Protein AF-A0A3N9WBR0-F1 (afdb_monomer_lite)

InterPro domains:
  IPR023370 TrmO-like, N-terminal domain [PS51668] (12-92)
  IPR036413 YaeB-like superfamily [SSF118196] (9-81)
  IPR036414 YaeB, N-terminal domain superfamily [G3DSA:2.40.30.70] (2-87)

Organism: NCBI:txid2203716

pLDDT: mean 88.58, std 11.9, range [37.56, 97.12]

Secondary structure (DSSP, 8-state):
------PPP-----SEEEE-S---TTTS-SSTTTTPPP-EEEE-GGGGGGGTT--TT---------TT--SS--EE-GGG-TTSPPEE----

Structure (mmCIF, N/CA/C/O backbone):
data_AF-A0A3N9WBR0-F1
#
_entry.id   AF-A0A3N9WBR0-F1
#
loop_
_atom_site.group_PDB
_atom_site.id
_atom_site.type_symbol
_atom_site.label_atom_id
_atom_site.label_alt_id
_atom_site.label_comp_id
_atom_site.label_asym_id
_atom_site.label_entity_id
_atom_site.label_seq_id
_atom_site.pdbx_PDB_ins_code
_atom_site.Cartn_x
_atom_site.Cartn_y
_atom_site.Cartn_z
_atom_site.occupancy
_atom_site.B_iso_or_equiv
_atom_site.auth_seq_id
_atom_site.auth_comp_id
_atom_site.auth_asym_id
_atom_site.auth_atom_id
_atom_site.pdbx_PDB_model_num
ATOM 1 N N . MET A 1 1 ? 6.175 -28.774 -28.578 1.00 37.56 1 MET A N 1
ATOM 2 C CA . MET A 1 1 ? 4.796 -28.644 -28.073 1.00 37.56 1 MET A CA 1
ATOM 3 C C . MET A 1 1 ? 4.883 -28.906 -26.581 1.00 37.56 1 MET A C 1
ATOM 5 O O . MET A 1 1 ? 4.944 -30.056 -26.182 1.00 37.56 1 MET A O 1
ATOM 9 N N . VAL A 1 2 ? 5.120 -27.861 -25.789 1.00 48.62 2 VAL A N 1
ATOM 10 C CA . VAL A 1 2 ? 5.129 -27.967 -24.324 1.00 48.62 2 VAL A CA 1
ATOM 11 C C . VAL A 1 2 ? 3.705 -27.692 -23.872 1.00 48.62 2 VAL A C 1
ATOM 13 O O . VAL A 1 2 ? 3.166 -26.633 -24.187 1.00 48.62 2 VAL A O 1
ATOM 16 N N . GLU A 1 3 ? 3.074 -28.675 -23.234 1.00 47.69 3 GLU A N 1
ATOM 17 C CA . GLU A 1 3 ? 1.777 -28.475 -22.598 1.00 47.69 3 GLU A CA 1
ATOM 18 C C . GLU A 1 3 ? 1.939 -27.421 -21.505 1.00 47.69 3 GLU A C 1
ATOM 20 O O . GLU A 1 3 ? 2.775 -27.555 -20.609 1.00 47.69 3 GLU A O 1
ATOM 25 N N . ALA A 1 4 ? 1.174 -26.337 -21.616 1.00 56.28 4 ALA A N 1
ATOM 26 C CA . ALA A 1 4 ? 1.054 -25.370 -20.545 1.00 56.28 4 ALA A CA 1
ATOM 27 C C . ALA A 1 4 ? 0.370 -26.083 -19.376 1.00 56.28 4 ALA A C 1
ATOM 29 O O . ALA A 1 4 ? -0.817 -26.397 -19.450 1.00 56.28 4 ALA A O 1
ATOM 30 N N . GLY A 1 5 ? 1.130 -26.376 -18.318 1.00 56.47 5 GLY A N 1
ATOM 31 C CA . GLY A 1 5 ? 0.548 -26.798 -17.053 1.00 56.47 5 GLY A CA 1
ATOM 32 C C . GLY A 1 5 ? -0.509 -25.773 -16.654 1.00 56.47 5 GLY A C 1
ATOM 33 O O . GLY A 1 5 ? -0.226 -24.576 -16.613 1.00 56.47 5 GLY A O 1
ATOM 34 N N . SER A 1 6 ? -1.740 -26.231 -16.435 1.00 66.25 6 SER A N 1
ATOM 35 C CA . SER A 1 6 ? -2.809 -25.378 -15.929 1.00 66.25 6 SER A CA 1
ATOM 36 C C . SER A 1 6 ? -2.387 -24.890 -14.548 1.00 66.25 6 SER A C 1
ATOM 38 O O . SER A 1 6 ? -2.384 -25.662 -13.593 1.00 66.25 6 SER A O 1
ATOM 40 N N . TYR A 1 7 ? -1.970 -23.630 -14.448 1.00 75.19 7 TYR A N 1
ATOM 41 C CA . TYR A 1 7 ? -1.745 -22.995 -13.159 1.00 75.19 7 TYR A CA 1
ATOM 42 C C . TYR A 1 7 ? -3.102 -22.805 -12.487 1.00 75.19 7 TYR A C 1
ATOM 44 O O . TYR A 1 7 ? -3.990 -22.171 -13.060 1.00 75.19 7 TYR A O 1
ATOM 52 N N . ASP A 1 8 ? -3.262 -23.345 -11.280 1.00 83.00 8 ASP A N 1
ATOM 53 C CA . ASP A 1 8 ? -4.427 -23.036 -10.461 1.00 83.00 8 ASP A CA 1
ATOM 54 C C . ASP A 1 8 ? -4.460 -21.531 -10.181 1.00 83.00 8 ASP A C 1
ATOM 56 O O . ASP A 1 8 ? -3.470 -20.923 -9.760 1.00 83.00 8 ASP A O 1
ATOM 60 N N . ALA A 1 9 ? -5.610 -20.918 -10.448 1.00 82.88 9 ALA A N 1
ATOM 61 C CA . ALA A 1 9 ? -5.823 -19.514 -10.159 1.00 82.88 9 ALA A CA 1
ATOM 62 C C . ALA A 1 9 ? -6.035 -19.329 -8.651 1.00 82.88 9 ALA A C 1
ATOM 64 O O . ALA A 1 9 ? -6.929 -19.935 -8.061 1.00 82.88 9 ALA A O 1
ATOM 65 N N . TYR A 1 10 ? -5.255 -18.435 -8.046 1.00 88.19 10 TYR A N 1
ATOM 66 C CA . TYR A 1 10 ? -5.438 -18.000 -6.662 1.00 88.19 10 TYR A CA 1
ATOM 67 C C . TYR A 1 10 ? -6.077 -16.605 -6.656 1.00 88.19 10 TYR A C 1
ATOM 69 O O . TYR A 1 10 ? -5.365 -15.613 -6.836 1.00 88.19 10 TYR A O 1
ATOM 77 N N . PRO A 1 11 ? -7.409 -16.490 -6.501 1.00 90.56 11 PRO A N 1
ATOM 78 C CA . PRO A 1 11 ? -8.059 -15.189 -6.469 1.00 90.56 11 PRO A CA 1
ATOM 79 C C . PRO A 1 11 ? -7.649 -14.416 -5.211 1.00 90.56 11 PRO A C 1
ATOM 81 O O . PRO A 1 11 ? -7.679 -14.939 -4.097 1.00 90.56 11 PRO A O 1
ATOM 84 N N . LEU A 1 12 ? -7.289 -13.146 -5.392 1.00 91.75 12 LEU A N 1
ATOM 85 C CA . LEU A 1 12 ? -7.034 -12.225 -4.289 1.00 91.75 12 LEU A CA 1
ATOM 86 C C . LEU A 1 12 ? -8.312 -11.452 -3.968 1.00 91.75 12 LEU A C 1
ATOM 88 O O . LEU A 1 12 ? -8.876 -10.777 -4.829 1.00 91.75 12 LEU A O 1
ATOM 92 N N . HIS A 1 13 ? -8.739 -11.522 -2.710 1.00 93.75 13 HIS A N 1
ATOM 93 C CA . HIS A 1 13 ? -9.870 -10.760 -2.195 1.00 93.75 13 HIS A CA 1
ATOM 94 C C . HIS A 1 13 ? -9.339 -9.592 -1.354 1.00 93.75 13 HIS A C 1
ATOM 96 O O . HIS A 1 13 ? -8.768 -9.830 -0.286 1.00 93.75 13 HIS A O 1
ATOM 102 N N . PRO A 1 14 ? -9.458 -8.336 -1.820 1.00 94.75 14 PRO A N 1
ATOM 103 C CA . PRO A 1 14 ? -8.957 -7.193 -1.070 1.00 94.75 14 PRO A CA 1
ATOM 104 C C . PRO A 1 14 ? -9.748 -7.017 0.230 1.00 94.75 14 PRO A C 1
ATOM 106 O O . PRO A 1 14 ? -10.973 -6.990 0.220 1.00 94.75 14 PRO A O 1
ATOM 109 N N . VAL A 1 15 ? -9.033 -6.850 1.343 1.00 96.38 15 VAL A N 1
ATOM 110 C CA . VAL A 1 15 ? -9.619 -6.603 2.678 1.00 96.38 15 VAL A CA 1
ATOM 111 C C . VAL A 1 15 ? -9.712 -5.113 3.025 1.00 96.38 15 VAL A C 1
ATOM 113 O O . VAL A 1 15 ? -10.320 -4.728 4.022 1.00 96.38 15 VAL A O 1
ATOM 116 N N . SER A 1 16 ? -9.059 -4.268 2.227 1.00 96.69 16 SER A N 1
ATOM 117 C CA . SER A 1 16 ? -8.926 -2.832 2.447 1.00 96.69 16 SER A CA 1
ATOM 118 C C . SER A 1 16 ? -8.684 -2.098 1.132 1.00 96.69 16 SER A C 1
ATOM 120 O O . SER A 1 16 ? -8.131 -2.664 0.184 1.00 96.69 16 SER A O 1
ATOM 122 N N . ARG A 1 17 ? -9.049 -0.815 1.097 1.00 96.69 17 ARG A N 1
ATOM 123 C CA . ARG A 1 17 ? -8.644 0.137 0.062 1.00 96.69 17 ARG A CA 1
ATOM 124 C C . ARG A 1 17 ? -7.776 1.236 0.668 1.00 96.69 17 ARG A C 1
ATOM 126 O O . ARG A 1 17 ? -8.147 1.855 1.663 1.00 96.69 17 ARG A O 1
ATOM 133 N N . VAL A 1 18 ? -6.655 1.523 0.010 1.00 96.06 18 VAL A N 1
ATOM 134 C CA . VAL A 1 18 ? -5.815 2.682 0.330 1.00 96.06 18 VAL A CA 1
ATOM 135 C C . VAL A 1 18 ? -6.504 3.959 -0.160 1.00 96.06 18 VAL A C 1
ATOM 137 O O . VAL A 1 18 ? -6.894 4.043 -1.326 1.00 96.06 18 VAL A O 1
ATOM 140 N N . ALA A 1 19 ? -6.627 4.956 0.713 1.00 96.62 19 ALA A N 1
ATOM 141 C CA . ALA A 1 19 ? -7.057 6.309 0.376 1.00 96.62 19 ALA A CA 1
ATOM 142 C C . ALA A 1 19 ? -5.949 7.306 0.741 1.00 96.62 19 ALA A C 1
ATOM 144 O O . ALA A 1 19 ? -5.543 7.402 1.899 1.00 96.62 19 ALA A O 1
ATOM 145 N N . SER A 1 20 ? -5.446 8.044 -0.246 1.00 94.88 20 SER A N 1
ATOM 146 C CA . SER A 1 20 ? -4.387 9.042 -0.071 1.00 94.88 20 SER A CA 1
ATOM 147 C C . SER A 1 20 ? -4.588 10.216 -1.029 1.00 94.88 20 SER A C 1
ATOM 149 O O . SER A 1 20 ? -5.456 10.183 -1.903 1.00 94.88 20 SER A O 1
ATOM 151 N N . SER A 1 21 ? -3.770 11.257 -0.876 1.00 95.50 21 SER A N 1
ATOM 152 C CA . SER A 1 21 ? -3.707 12.371 -1.826 1.00 95.50 21 SER A CA 1
ATOM 153 C C . SER A 1 21 ? -2.986 12.025 -3.138 1.00 95.50 21 SER A C 1
ATOM 155 O O . SER A 1 21 ? -3.025 12.823 -4.071 1.00 95.50 21 SER A O 1
ATOM 157 N N . LEU A 1 22 ? -2.337 10.857 -3.239 1.00 93.56 22 LEU A N 1
ATOM 158 C CA . LEU A 1 22 ? -1.635 10.421 -4.448 1.00 93.56 22 LEU A CA 1
ATOM 159 C C . LEU A 1 22 ? -2.637 9.853 -5.458 1.00 93.56 22 LEU A C 1
ATOM 161 O O . LEU A 1 22 ? -3.008 8.682 -5.401 1.00 93.56 22 LEU A O 1
ATOM 165 N N . THR A 1 23 ? -3.082 10.685 -6.396 1.00 91.56 23 THR A N 1
ATOM 166 C CA . THR A 1 23 ? -4.040 10.276 -7.437 1.00 91.56 23 THR A CA 1
ATOM 167 C C . THR A 1 23 ? -3.365 9.809 -8.726 1.00 91.56 23 THR A C 1
ATOM 169 O O . THR A 1 23 ? -3.939 9.001 -9.463 1.00 91.56 23 THR A O 1
ATOM 172 N N . ASP A 1 24 ? -2.142 10.276 -8.978 1.00 90.06 24 ASP A N 1
ATOM 173 C CA . ASP A 1 24 ? -1.338 9.949 -10.153 1.00 90.06 24 ASP A CA 1
ATOM 174 C C . ASP A 1 24 ? -0.082 9.150 -9.771 1.00 90.06 24 ASP A C 1
ATOM 176 O O . ASP A 1 24 ? 0.660 9.524 -8.861 1.00 90.06 24 ASP A O 1
ATOM 180 N N . ALA A 1 25 ? 0.164 8.057 -10.495 1.00 88.88 25 ALA A N 1
ATOM 181 C CA . ALA A 1 25 ? 1.282 7.157 -10.235 1.00 88.88 25 ALA A CA 1
ATOM 182 C C . ALA A 1 25 ? 2.640 7.808 -10.532 1.00 88.88 25 ALA A C 1
ATOM 184 O O . ALA A 1 25 ? 3.609 7.494 -9.848 1.00 88.88 25 ALA A O 1
ATOM 185 N N . ALA A 1 26 ? 2.722 8.723 -11.506 1.00 89.38 26 ALA A N 1
ATOM 186 C CA . ALA A 1 26 ? 3.978 9.408 -11.818 1.00 89.38 26 ALA A CA 1
ATOM 187 C C . ALA A 1 26 ? 4.385 10.414 -10.724 1.00 89.38 26 ALA A C 1
ATOM 189 O O . ALA A 1 26 ? 5.573 10.664 -10.531 1.00 89.38 26 ALA A O 1
ATOM 190 N N . SER A 1 27 ? 3.406 10.953 -9.988 1.00 88.62 27 SER A N 1
ATOM 191 C CA . SER A 1 27 ? 3.625 11.832 -8.829 1.00 88.62 27 SER A CA 1
ATOM 192 C C . SER A 1 27 ? 3.923 11.102 -7.514 1.00 88.62 27 SER A C 1
ATOM 194 O O . SER A 1 27 ? 4.346 11.733 -6.545 1.00 88.62 27 SER A O 1
ATOM 196 N N . ALA A 1 28 ? 3.685 9.789 -7.452 1.00 91.81 28 ALA A N 1
ATOM 197 C CA . ALA A 1 28 ? 3.938 9.006 -6.251 1.00 91.81 28 ALA A CA 1
ATOM 198 C C . ALA A 1 28 ? 5.452 8.865 -5.998 1.00 91.81 28 ALA A C 1
ATOM 200 O O . ALA A 1 28 ? 6.224 8.701 -6.950 1.00 91.81 28 ALA A O 1
ATOM 201 N N . PRO A 1 29 ? 5.903 8.894 -4.730 1.00 92.25 29 PRO A N 1
ATOM 202 C CA . PRO A 1 29 ? 7.301 8.639 -4.418 1.00 92.25 29 PRO A CA 1
ATOM 203 C C . PRO A 1 29 ? 7.676 7.215 -4.828 1.00 92.25 29 PRO A C 1
ATOM 205 O O . PRO A 1 29 ? 6.854 6.296 -4.815 1.00 92.25 29 PRO A O 1
ATOM 208 N N . ARG A 1 30 ? 8.949 7.021 -5.181 1.00 89.12 30 ARG A N 1
ATOM 209 C CA . ARG A 1 30 ? 9.429 5.718 -5.653 1.00 89.12 30 ARG A CA 1
ATOM 210 C C . ARG A 1 30 ? 9.452 4.677 -4.538 1.00 89.12 30 ARG A C 1
ATOM 212 O O . ARG A 1 30 ? 9.403 3.494 -4.862 1.00 89.12 30 ARG A O 1
ATOM 219 N N . GLN A 1 31 ? 9.546 5.096 -3.275 1.00 89.06 31 GLN A N 1
ATOM 220 C CA . GLN A 1 31 ? 9.466 4.254 -2.077 1.00 89.06 31 GLN A CA 1
ATOM 221 C C . GLN A 1 31 ? 8.667 4.955 -0.968 1.00 89.06 31 GLN A C 1
ATOM 223 O O . GLN A 1 31 ? 8.542 6.179 -0.958 1.00 89.06 31 GLN A O 1
ATOM 228 N N . GLY A 1 32 ? 8.113 4.179 -0.033 1.00 85.31 32 GLY A N 1
ATOM 229 C CA . GLY A 1 32 ? 7.251 4.704 1.035 1.00 85.31 32 GLY A CA 1
ATOM 230 C C . GLY A 1 32 ? 7.981 5.572 2.065 1.00 85.31 32 GLY A C 1
ATOM 231 O O . GLY A 1 32 ? 7.384 6.479 2.637 1.00 85.31 32 GLY A O 1
ATOM 232 N N . ASP A 1 33 ? 9.274 5.336 2.269 1.00 87.94 33 ASP A N 1
ATOM 233 C CA . ASP A 1 33 ? 10.148 6.120 3.147 1.00 87.94 33 ASP A CA 1
ATOM 234 C C . ASP A 1 33 ? 10.704 7.390 2.475 1.00 87.94 33 ASP A C 1
ATOM 236 O O . ASP A 1 33 ? 11.312 8.232 3.134 1.00 87.94 33 ASP A O 1
ATOM 240 N N . GLU A 1 34 ? 10.424 7.597 1.186 1.00 91.12 34 GLU A N 1
ATOM 241 C CA . GLU A 1 34 ? 10.852 8.764 0.407 1.00 91.12 34 GLU A CA 1
ATOM 242 C C . GLU A 1 34 ? 9.795 9.880 0.410 1.00 91.12 34 GLU A C 1
ATOM 244 O O . GLU A 1 34 ? 9.455 10.450 -0.627 1.00 91.12 34 GLU A O 1
ATOM 249 N N . GLY A 1 35 ? 9.258 10.199 1.591 1.00 89.31 35 GLY A N 1
ATOM 250 C CA . GLY A 1 35 ? 8.329 11.320 1.775 1.00 89.31 35 GLY A CA 1
ATOM 251 C C . GLY A 1 35 ? 6.892 11.038 1.332 1.00 89.31 35 GLY A C 1
ATOM 252 O O . GLY A 1 35 ? 6.195 11.955 0.891 1.00 89.31 35 GLY A O 1
ATOM 253 N N . ALA A 1 36 ? 6.431 9.788 1.439 1.00 90.44 36 ALA A N 1
ATOM 254 C CA . ALA A 1 36 ? 5.035 9.465 1.170 1.00 90.44 36 ALA A CA 1
ATOM 255 C C . ALA A 1 36 ? 4.085 10.224 2.119 1.00 90.44 36 ALA A C 1
ATOM 257 O O . ALA A 1 36 ? 4.360 10.333 3.317 1.00 90.44 36 ALA A O 1
ATOM 258 N N . PRO A 1 37 ? 2.956 10.752 1.608 1.00 93.25 37 PRO A N 1
ATOM 259 C CA . PRO A 1 37 ? 1.973 11.417 2.446 1.00 93.25 37 PRO A CA 1
ATOM 260 C C . PRO A 1 37 ? 1.251 10.406 3.339 1.00 93.25 37 PRO A C 1
ATOM 262 O O . PRO A 1 37 ? 1.163 9.216 3.027 1.00 93.25 37 PRO A O 1
ATOM 265 N N . THR A 1 38 ? 0.648 10.905 4.416 1.00 94.50 38 THR A N 1
ATOM 266 C CA . THR A 1 38 ? -0.277 10.113 5.228 1.00 94.50 38 THR A CA 1
ATOM 267 C C . THR A 1 38 ? -1.401 9.545 4.360 1.00 94.50 38 THR A C 1
ATOM 269 O O . THR A 1 38 ? -1.986 10.245 3.528 1.00 94.50 38 THR A O 1
ATOM 272 N N . ALA A 1 39 ? -1.727 8.277 4.589 1.00 95.19 39 ALA A N 1
ATOM 273 C CA . ALA A 1 39 ? -2.792 7.563 3.905 1.00 95.19 39 ALA A CA 1
ATOM 274 C C . ALA A 1 39 ? -3.662 6.799 4.909 1.00 95.19 39 ALA A C 1
ATOM 276 O O . ALA A 1 39 ? -3.245 6.515 6.032 1.00 95.19 39 ALA A O 1
ATOM 277 N N . TRP A 1 40 ? -4.865 6.443 4.473 1.00 96.75 40 TRP A N 1
ATOM 278 C CA . TRP A 1 40 ? -5.815 5.637 5.227 1.00 96.75 40 TRP A CA 1
ATOM 279 C C . TRP A 1 40 ? -5.963 4.255 4.599 1.00 96.75 40 TRP A C 1
ATOM 281 O O . TRP A 1 40 ? -6.080 4.132 3.380 1.00 96.75 40 TRP A O 1
ATOM 291 N N . LEU A 1 41 ? -6.022 3.223 5.440 1.00 96.31 41 LEU A N 1
ATOM 292 C CA . LEU A 1 41 ? -6.522 1.903 5.066 1.00 96.31 41 LEU A CA 1
ATOM 293 C C . LEU A 1 41 ? -8.004 1.835 5.433 1.00 96.31 41 LEU A C 1
ATOM 295 O O . LEU A 1 41 ? -8.359 1.738 6.606 1.00 96.31 41 LEU A O 1
ATOM 299 N N . VAL A 1 42 ? -8.876 1.907 4.430 1.00 97.12 42 VAL A N 1
ATOM 300 C CA . VAL A 1 42 ? -10.327 1.792 4.607 1.00 97.12 42 VAL A CA 1
ATOM 301 C C . VAL A 1 42 ? -10.691 0.318 4.501 1.00 97.12 42 VAL A C 1
ATOM 303 O O . VAL A 1 42 ? -10.692 -0.245 3.408 1.00 97.12 42 VAL A O 1
ATOM 306 N N . PHE A 1 43 ? -10.908 -0.327 5.645 1.00 96.06 43 PHE A N 1
ATOM 307 C CA . PHE A 1 43 ? -11.188 -1.761 5.724 1.00 96.06 43 PHE A CA 1
ATOM 308 C C . PHE A 1 43 ? -12.647 -2.097 5.420 1.00 96.06 43 PHE A C 1
ATOM 310 O O . PHE A 1 43 ? -13.553 -1.322 5.729 1.00 96.06 43 PHE A O 1
ATOM 317 N N . ASP A 1 44 ? -12.862 -3.282 4.852 1.00 94.94 44 ASP A N 1
ATOM 318 C CA . ASP A 1 44 ? -14.197 -3.857 4.720 1.00 94.94 44 ASP A CA 1
ATOM 319 C C . ASP A 1 44 ? -14.759 -4.224 6.114 1.00 94.94 44 ASP A C 1
ATOM 321 O O . ASP A 1 44 ? -14.034 -4.816 6.923 1.00 94.94 44 ASP A O 1
ATOM 325 N N . PRO A 1 45 ? -16.035 -3.924 6.424 1.00 94.00 45 PRO A N 1
ATOM 326 C CA . PRO A 1 45 ? -16.657 -4.337 7.684 1.00 94.00 45 PRO A CA 1
ATOM 327 C C . PRO A 1 45 ? -16.528 -5.838 7.993 1.00 94.00 45 PRO A C 1
ATOM 329 O O . PRO A 1 45 ? -16.453 -6.229 9.157 1.00 94.00 45 PRO A O 1
ATOM 332 N N . GLN A 1 46 ? -16.447 -6.696 6.973 1.00 95.56 46 GLN A N 1
ATOM 333 C CA . GLN A 1 46 ? -16.299 -8.145 7.131 1.00 95.56 46 GLN A CA 1
ATOM 334 C C . GLN A 1 46 ? -15.021 -8.549 7.880 1.00 95.56 46 GLN A C 1
ATOM 336 O O . GLN A 1 46 ? -14.993 -9.612 8.504 1.00 95.56 46 GLN A O 1
ATOM 341 N N . VAL A 1 47 ? -13.976 -7.714 7.855 1.00 95.06 47 VAL A N 1
ATOM 342 C CA . VAL A 1 47 ? -12.701 -7.999 8.530 1.00 95.06 47 VAL A CA 1
ATOM 343 C C . VAL A 1 47 ? -12.548 -7.301 9.881 1.00 95.06 47 VAL A C 1
ATOM 345 O O . VAL A 1 47 ? -11.517 -7.471 10.526 1.00 95.06 47 VAL A O 1
ATOM 348 N N . GLU A 1 48 ? -13.567 -6.590 10.375 1.00 93.94 48 GLU A N 1
ATOM 349 C CA . GLU A 1 48 ? -13.513 -5.835 11.640 1.00 93.94 48 GLU A CA 1
ATOM 350 C C . GLU A 1 48 ? -12.985 -6.678 12.812 1.00 93.94 48 GLU A C 1
ATOM 352 O O . GLU A 1 48 ? -12.131 -6.240 13.584 1.00 93.94 48 GLU A O 1
ATOM 357 N N . ARG A 1 49 ? -13.436 -7.935 12.923 1.00 96.19 49 ARG A N 1
ATOM 358 C CA . ARG A 1 49 ? -12.987 -8.845 13.985 1.00 96.19 49 ARG A CA 1
ATOM 359 C C . ARG A 1 49 ? -11.480 -9.112 13.941 1.00 96.19 49 ARG A C 1
ATOM 361 O O . ARG A 1 49 ? -10.886 -9.266 15.003 1.00 96.19 49 ARG A O 1
ATOM 368 N N . ALA A 1 50 ? -10.884 -9.174 12.752 1.00 93.56 50 ALA A N 1
ATOM 369 C CA . ALA A 1 50 ? -9.452 -9.413 12.579 1.00 93.56 50 ALA A CA 1
ATOM 370 C C . ALA A 1 50 ? -8.600 -8.192 12.968 1.00 93.56 50 ALA A C 1
ATOM 372 O O . ALA A 1 50 ? -7.417 -8.339 13.251 1.00 93.56 50 ALA A O 1
ATOM 373 N N . LEU A 1 51 ? -9.199 -6.998 13.016 1.00 94.06 51 LEU A N 1
ATOM 374 C CA . LEU A 1 51 ? -8.508 -5.742 13.320 1.00 94.06 51 LEU A CA 1
ATOM 375 C C . LEU A 1 51 ? -8.495 -5.399 14.816 1.00 94.06 51 LEU A C 1
ATOM 377 O O . LEU A 1 51 ? -7.860 -4.423 15.202 1.00 94.06 51 LEU A O 1
ATOM 381 N N . ARG A 1 52 ? -9.188 -6.169 15.667 1.00 94.56 52 ARG A N 1
ATOM 382 C CA . ARG A 1 52 ? -9.426 -5.825 17.085 1.00 94.56 52 ARG A CA 1
ATOM 383 C C . ARG A 1 52 ? -8.163 -5.628 17.920 1.00 94.56 52 ARG A C 1
ATOM 385 O O . ARG A 1 52 ? -8.197 -4.849 18.866 1.00 94.56 52 ARG A O 1
ATOM 392 N N . ASP A 1 53 ? -7.079 -6.307 17.563 1.00 93.00 53 ASP A N 1
ATOM 393 C CA . ASP A 1 53 ? -5.813 -6.236 18.297 1.00 93.00 53 ASP A CA 1
ATOM 394 C C . ASP A 1 53 ? -4.864 -5.155 17.741 1.00 93.00 53 ASP A C 1
ATOM 396 O O . ASP A 1 53 ? -3.771 -4.944 18.275 1.00 93.00 53 ASP A O 1
ATOM 400 N N . LEU A 1 54 ? -5.267 -4.439 16.682 1.00 93.75 54 LEU A N 1
ATOM 401 C CA . LEU A 1 54 ? -4.514 -3.295 16.177 1.00 93.75 54 LEU A CA 1
ATOM 402 C C . LEU A 1 54 ? -4.590 -2.135 17.168 1.00 93.75 54 LEU A C 1
ATOM 404 O O . LEU A 1 54 ? -5.656 -1.732 17.628 1.00 93.75 54 LEU A O 1
ATOM 408 N N . ARG A 1 55 ? -3.427 -1.556 17.458 1.00 95.25 55 ARG A N 1
ATOM 409 C CA . ARG A 1 55 ? -3.271 -0.442 18.394 1.00 95.25 55 ARG A CA 1
ATOM 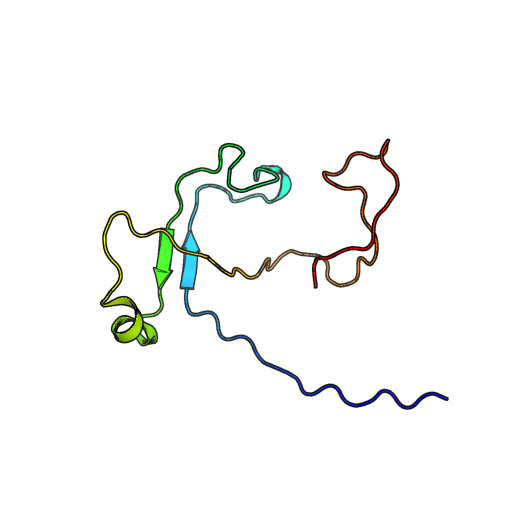410 C C . ARG A 1 55 ? -2.593 0.740 17.725 1.00 95.25 55 ARG A C 1
ATOM 412 O O . ARG A 1 55 ? -1.795 0.576 16.804 1.00 95.25 55 ARG A O 1
ATOM 419 N N . VAL A 1 56 ? -2.869 1.935 18.237 1.00 95.56 56 VAL A N 1
ATOM 420 C CA . VAL A 1 56 ? -2.148 3.147 17.832 1.00 95.56 56 VAL A CA 1
ATOM 421 C C . VAL A 1 56 ? -0.650 2.953 18.081 1.00 95.56 56 VAL A C 1
ATOM 423 O O . VAL A 1 56 ? -0.250 2.461 19.137 1.00 95.56 56 VAL A O 1
ATOM 426 N N . GLY A 1 57 ? 0.166 3.315 17.091 1.00 95.56 57 GLY A N 1
ATOM 427 C CA . GLY A 1 57 ? 1.619 3.132 17.124 1.00 95.56 57 GLY A CA 1
ATOM 428 C C . GLY A 1 57 ? 2.099 1.721 16.771 1.00 95.56 57 GLY A C 1
ATOM 429 O O . GLY A 1 57 ? 3.294 1.463 16.864 1.00 95.56 57 GLY A O 1
ATOM 430 N N . ALA A 1 58 ? 1.210 0.799 16.379 1.00 95.44 58 ALA A N 1
ATOM 431 C CA . ALA A 1 58 ? 1.636 -0.483 15.828 1.00 95.44 58 ALA A CA 1
ATOM 432 C C . ALA A 1 58 ? 2.352 -0.294 14.482 1.00 95.44 58 ALA A C 1
ATOM 434 O O . ALA A 1 58 ? 1.872 0.429 13.609 1.00 95.44 58 ALA A O 1
ATOM 435 N N . GLU A 1 59 ? 3.468 -0.998 14.307 1.00 94.88 59 GLU A N 1
ATOM 436 C CA . GLU A 1 59 ? 4.106 -1.162 13.005 1.00 94.88 59 GLU A CA 1
ATOM 437 C C . GLU A 1 59 ? 3.394 -2.267 12.226 1.00 94.88 59 GLU A C 1
ATOM 439 O O . GLU A 1 59 ? 3.123 -3.345 12.761 1.00 94.88 59 GLU A O 1
ATOM 444 N N . LEU A 1 60 ? 3.074 -1.990 10.963 1.00 93.19 60 LEU A N 1
ATOM 445 C CA . LEU A 1 60 ? 2.314 -2.886 10.099 1.00 93.19 60 LEU A CA 1
ATOM 446 C C . LEU A 1 60 ? 3.071 -3.112 8.797 1.00 93.19 60 LEU A C 1
ATOM 448 O O . LEU A 1 60 ? 3.513 -2.160 8.156 1.00 93.19 60 LEU A O 1
ATOM 452 N N . LEU A 1 61 ? 3.145 -4.371 8.365 1.00 93.94 61 LEU A N 1
ATOM 453 C CA . LEU A 1 61 ? 3.512 -4.697 6.994 1.00 93.94 61 LEU A CA 1
ATOM 454 C C . LEU A 1 61 ? 2.245 -4.694 6.134 1.00 93.94 61 LEU A C 1
ATOM 456 O O . LEU A 1 61 ? 1.362 -5.531 6.318 1.00 93.94 61 LEU A O 1
ATOM 460 N N . VAL A 1 62 ? 2.159 -3.75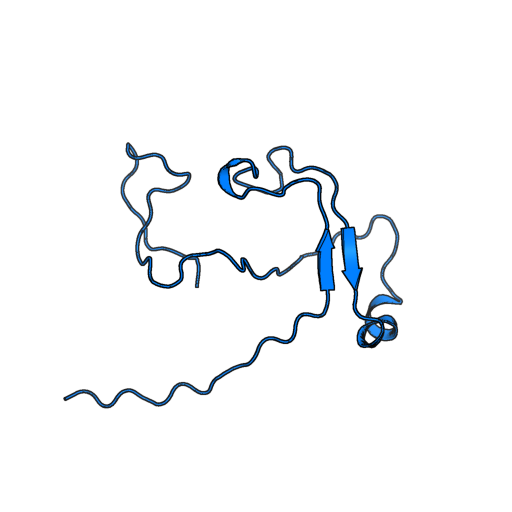6 5.192 1.00 93.69 62 VAL A N 1
ATOM 461 C CA . VAL A 1 62 ? 1.021 -3.644 4.272 1.00 93.69 62 VAL A CA 1
ATOM 462 C C . VAL A 1 62 ? 1.383 -4.294 2.945 1.00 93.69 62 VAL A C 1
ATOM 464 O O . VAL A 1 62 ? 2.215 -3.786 2.196 1.00 93.69 62 VAL A O 1
ATOM 467 N N . LEU A 1 63 ? 0.722 -5.405 2.632 1.00 94.69 63 LEU A N 1
ATOM 468 C CA . LEU A 1 63 ? 0.750 -5.986 1.295 1.00 94.69 63 LEU A CA 1
ATOM 469 C C . LEU A 1 63 ? -0.373 -5.350 0.478 1.00 94.69 63 LEU A C 1
ATOM 471 O O . LEU A 1 63 ? -1.548 -5.509 0.803 1.00 94.69 63 LEU A O 1
ATOM 475 N N . THR A 1 64 ? -0.008 -4.605 -0.562 1.00 93.50 64 THR A N 1
ATOM 476 C CA . THR A 1 64 ? -0.964 -3.912 -1.430 1.00 93.50 64 THR A CA 1
ATOM 477 C C . THR A 1 64 ? -0.867 -4.411 -2.862 1.00 93.50 64 THR A C 1
ATOM 479 O O . THR A 1 64 ? 0.195 -4.822 -3.33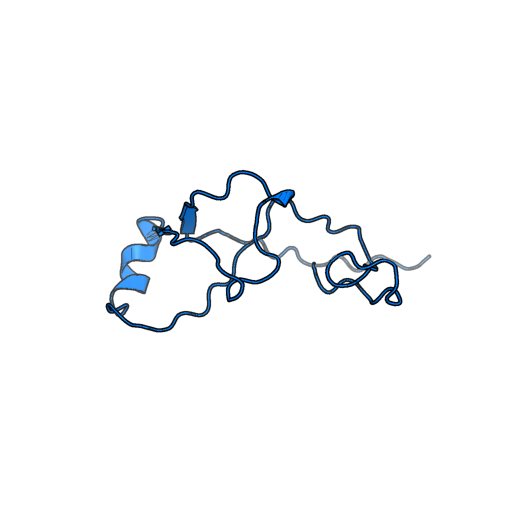2 1.00 93.50 64 THR A O 1
ATOM 482 N N . TRP A 1 65 ? -1.990 -4.353 -3.566 1.00 94.12 65 TRP A N 1
ATOM 483 C CA . TRP A 1 65 ? -2.043 -4.644 -4.985 1.00 94.12 65 TRP A CA 1
ATOM 484 C C . TRP A 1 65 ? -1.824 -3.361 -5.782 1.00 94.12 65 TRP A C 1
ATOM 486 O O . TRP A 1 65 ? -2.618 -2.425 -5.690 1.00 94.12 65 TRP A O 1
ATOM 496 N N . LEU A 1 66 ? -0.760 -3.327 -6.584 1.00 92.50 66 LEU A N 1
ATOM 497 C CA . LEU A 1 66 ? -0.521 -2.252 -7.543 1.00 92.50 66 LEU A CA 1
ATOM 498 C C . LEU A 1 66 ? -1.437 -2.463 -8.755 1.00 92.50 66 LEU A C 1
ATOM 500 O O . LEU A 1 66 ? -1.063 -3.090 -9.744 1.00 92.50 66 LEU A O 1
ATOM 504 N N . ASP A 1 67 ? -2.666 -1.965 -8.652 1.00 91.88 67 ASP A N 1
ATOM 505 C CA . ASP A 1 67 ? -3.749 -2.159 -9.625 1.00 91.88 67 ASP A CA 1
ATOM 506 C C . ASP A 1 67 ? -3.433 -1.645 -11.038 1.00 91.88 67 ASP A C 1
ATOM 508 O O . ASP A 1 67 ? -3.981 -2.157 -12.012 1.00 91.88 67 ASP A O 1
ATOM 512 N N . ARG A 1 68 ? -2.518 -0.679 -11.156 1.00 90.88 68 ARG A N 1
ATOM 513 C CA . ARG A 1 68 ? -2.051 -0.103 -12.430 1.00 90.88 68 ARG A CA 1
ATOM 514 C C . ARG A 1 68 ? -0.696 -0.645 -12.904 1.00 90.88 68 ARG A C 1
ATOM 516 O O . ARG A 1 68 ? -0.172 -0.157 -13.904 1.00 90.88 68 ARG A O 1
ATOM 523 N N . ALA A 1 69 ? -0.093 -1.599 -12.192 1.00 90.38 69 ALA A N 1
ATOM 524 C CA . ALA A 1 69 ? 1.203 -2.151 -12.581 1.00 90.38 69 ALA A CA 1
ATOM 525 C C . ALA A 1 69 ? 1.100 -2.994 -13.861 1.00 90.38 69 ALA A C 1
ATOM 527 O O . ALA A 1 69 ? 0.137 -3.732 -14.072 1.00 90.38 69 ALA A O 1
ATOM 528 N N . ARG A 1 70 ? 2.131 -2.896 -14.705 1.00 90.38 70 ARG A N 1
ATOM 529 C CA . ARG A 1 70 ? 2.284 -3.727 -15.903 1.00 90.38 70 ARG A CA 1
ATOM 530 C C . ARG A 1 70 ? 2.897 -5.073 -15.516 1.00 90.38 70 ARG A C 1
ATOM 532 O O . ARG A 1 70 ? 4.018 -5.096 -15.019 1.00 90.38 70 ARG A O 1
ATOM 539 N N . ARG A 1 71 ? 2.164 -6.163 -15.753 1.00 90.31 71 ARG A N 1
ATOM 540 C CA . ARG A 1 71 ? 2.544 -7.551 -15.399 1.00 90.31 71 ARG A CA 1
ATOM 541 C C . ARG A 1 71 ? 3.266 -8.293 -16.523 1.00 90.31 71 ARG A C 1
ATOM 543 O O . ARG A 1 71 ? 3.791 -9.381 -16.337 1.00 90.31 71 ARG A O 1
ATOM 550 N N . ASP A 1 72 ? 3.258 -7.700 -17.707 1.00 91.88 72 ASP A N 1
ATOM 551 C CA . ASP A 1 72 ? 3.908 -8.179 -18.923 1.00 91.88 72 ASP A CA 1
ATOM 552 C C . ASP A 1 72 ? 5.350 -7.661 -19.069 1.00 91.88 72 ASP A C 1
ATOM 554 O O . ASP A 1 72 ? 6.076 -8.078 -19.971 1.00 91.88 72 ASP A O 1
ATOM 558 N N . VAL A 1 73 ? 5.793 -6.772 -18.174 1.00 91.94 73 VAL A N 1
ATOM 559 C CA . VAL A 1 73 ? 7.151 -6.218 -18.171 1.00 91.94 73 VAL A CA 1
ATOM 560 C C . VAL A 1 73 ? 8.092 -7.147 -17.409 1.00 91.94 73 VAL A C 1
ATOM 562 O O . VAL A 1 73 ? 7.971 -7.308 -16.198 1.00 91.94 73 VAL A O 1
ATOM 565 N N . LEU A 1 74 ? 9.067 -7.718 -18.119 1.00 92.44 74 LEU A N 1
ATOM 566 C CA . LEU A 1 74 ? 10.001 -8.713 -17.575 1.00 92.44 74 LEU A CA 1
ATOM 567 C C . LEU A 1 74 ? 11.349 -8.133 -17.128 1.00 92.44 74 LEU A C 1
ATOM 569 O O . LEU A 1 74 ? 12.066 -8.782 -16.370 1.00 92.44 74 LEU A O 1
ATOM 573 N N . ALA A 1 75 ? 11.699 -6.925 -17.568 1.00 93.56 75 ALA A N 1
ATOM 574 C CA . ALA A 1 75 ? 12.917 -6.221 -17.183 1.00 93.56 75 ALA A CA 1
ATOM 575 C C . ALA A 1 75 ? 12.644 -4.716 -17.075 1.00 93.56 75 ALA A C 1
ATOM 577 O O . ALA A 1 75 ? 11.788 -4.181 -17.780 1.00 93.56 75 ALA A O 1
ATOM 578 N N . VAL A 1 76 ? 13.335 -4.049 -16.153 1.00 92.62 76 VAL A N 1
ATOM 579 C CA . VAL A 1 76 ? 13.192 -2.610 -15.900 1.00 92.62 76 VAL A CA 1
ATOM 580 C C . VAL A 1 76 ? 14.548 -1.975 -15.627 1.00 92.62 76 VAL A C 1
ATOM 582 O O . VAL A 1 76 ? 15.435 -2.617 -15.068 1.00 92.62 76 VAL A O 1
ATOM 585 N N . HIS A 1 77 ? 14.673 -0.682 -15.922 1.00 91.75 77 HIS A N 1
ATOM 586 C CA . HIS A 1 77 ? 15.708 0.171 -15.344 1.0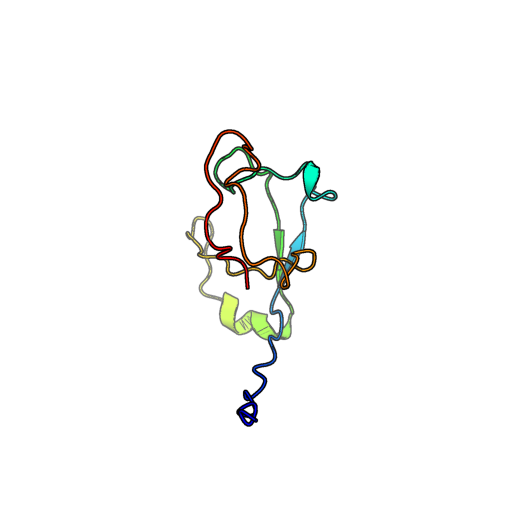0 91.75 77 HIS A CA 1
ATOM 587 C C . HIS A 1 77 ? 15.293 0.569 -13.919 1.00 91.75 77 HIS A C 1
ATOM 589 O O . HIS A 1 77 ? 14.298 1.289 -13.754 1.00 91.75 77 HIS A O 1
ATOM 595 N N . PRO A 1 78 ? 15.997 0.118 -12.862 1.00 88.56 78 PRO A N 1
ATOM 596 C CA . PRO A 1 78 ? 15.623 0.442 -11.491 1.00 88.56 78 PRO A CA 1
ATOM 597 C C . PRO A 1 78 ? 15.512 1.950 -11.281 1.00 88.56 78 PRO A C 1
ATOM 599 O O . PRO A 1 78 ? 16.375 2.713 -11.707 1.00 88.56 78 PRO A O 1
ATOM 602 N N . ARG A 1 79 ? 14.443 2.382 -10.600 1.00 86.81 79 ARG A N 1
ATOM 603 C CA . ARG A 1 79 ? 14.117 3.805 -10.383 1.00 86.81 79 ARG A CA 1
ATOM 604 C C . ARG A 1 79 ? 13.905 4.619 -11.678 1.00 86.81 79 ARG A C 1
ATOM 606 O O . ARG A 1 79 ? 13.797 5.837 -11.582 1.00 86.81 79 ARG A O 1
ATOM 613 N N . GLY A 1 80 ? 13.810 3.987 -12.850 1.00 85.75 80 GLY A N 1
ATOM 614 C CA . GLY A 1 80 ? 13.720 4.672 -14.144 1.00 85.75 80 GLY A CA 1
ATOM 615 C C . GLY A 1 80 ? 15.027 5.339 -14.583 1.00 85.75 80 GLY A C 1
ATOM 616 O O . GLY A 1 80 ? 14.991 6.273 -15.372 1.00 85.75 80 GLY A O 1
ATOM 617 N N . ASP A 1 81 ? 16.166 4.914 -14.031 1.00 88.81 81 ASP A N 1
ATOM 618 C CA . ASP A 1 81 ? 17.482 5.439 -14.396 1.00 88.81 81 ASP A CA 1
ATOM 619 C C . ASP A 1 81 ? 18.072 4.644 -15.568 1.00 88.81 81 ASP A C 1
ATOM 621 O O . ASP A 1 81 ? 18.614 3.553 -15.384 1.00 88.81 81 ASP A O 1
ATOM 625 N N . GLU A 1 82 ? 17.966 5.207 -16.771 1.00 91.44 82 GLU A N 1
ATOM 626 C CA . GLU A 1 82 ? 18.439 4.600 -18.025 1.00 91.44 82 GLU A CA 1
ATOM 627 C C . GLU A 1 82 ? 19.966 4.423 -18.080 1.00 91.44 82 GLU A C 1
ATOM 629 O O . GLU A 1 82 ? 20.473 3.673 -18.912 1.00 91.44 82 GLU A O 1
ATOM 634 N N . THR A 1 83 ? 20.722 5.071 -17.184 1.00 95.00 83 THR A N 1
ATOM 635 C CA . THR A 1 83 ? 22.180 4.880 -17.100 1.00 95.00 83 THR A CA 1
ATOM 636 C C . THR A 1 83 ? 22.563 3.581 -16.388 1.00 95.00 83 THR A C 1
ATOM 638 O O . THR A 1 83 ? 23.696 3.108 -16.515 1.00 95.00 83 THR A O 1
ATOM 641 N N . ARG A 1 84 ? 21.628 2.976 -15.643 1.00 91.00 84 ARG A N 1
ATOM 642 C CA . ARG A 1 84 ? 21.821 1.694 -14.956 1.00 91.00 84 ARG A CA 1
ATOM 643 C C . ARG A 1 84 ? 21.416 0.543 -15.874 1.00 91.00 84 ARG A C 1
ATOM 645 O O . ARG A 1 84 ? 20.459 0.691 -16.625 1.00 91.00 84 ARG A O 1
ATOM 652 N N . PRO A 1 85 ? 22.074 -0.625 -15.797 1.00 91.56 85 PRO A N 1
ATOM 653 C CA . PRO A 1 85 ? 21.647 -1.788 -16.566 1.00 91.56 85 PRO A CA 1
ATOM 654 C C . PRO A 1 85 ? 20.233 -2.223 -16.166 1.00 91.56 85 PRO A C 1
ATOM 656 O O . PRO A 1 85 ? 19.829 -2.072 -15.008 1.00 91.56 85 PRO A O 1
ATOM 659 N N . GLU A 1 86 ? 19.504 -2.794 -17.123 1.00 94.50 86 GLU A N 1
ATOM 660 C CA . GLU A 1 86 ? 18.215 -3.417 -16.847 1.00 94.50 86 GLU A CA 1
ATOM 661 C C . GLU A 1 86 ? 18.379 -4.602 -15.891 1.00 94.50 86 GLU A C 1
ATOM 663 O O . GLU A 1 86 ? 19.338 -5.377 -15.964 1.00 94.50 86 GLU A O 1
ATOM 668 N N . THR A 1 87 ? 17.409 -4.758 -14.998 1.00 91.94 87 THR A N 1
ATOM 669 C CA . THR A 1 87 ? 17.305 -5.911 -14.102 1.00 91.94 87 T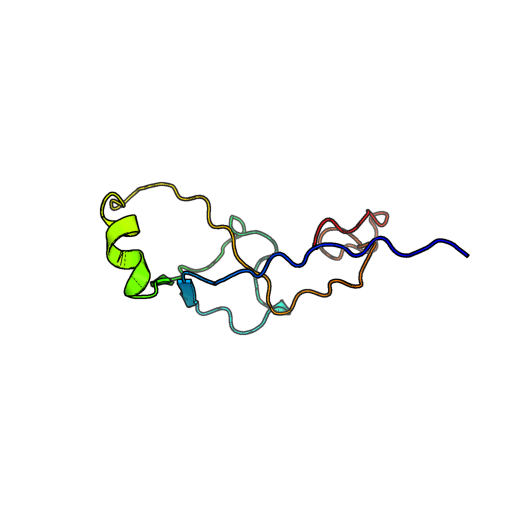HR A CA 1
ATOM 670 C C . THR A 1 87 ? 15.958 -6.593 -14.296 1.00 91.94 87 THR A C 1
ATOM 672 O O . THR A 1 87 ? 14.992 -5.901 -14.636 1.00 91.94 87 THR A O 1
ATOM 675 N N . PRO A 1 88 ? 15.848 -7.910 -14.036 1.00 91.62 88 PRO A N 1
ATOM 676 C CA . PRO A 1 88 ? 14.564 -8.599 -14.053 1.00 91.62 88 PRO A CA 1
ATOM 677 C C . PRO A 1 88 ? 13.518 -7.854 -13.220 1.00 91.62 88 PRO A C 1
ATOM 679 O O . PRO A 1 88 ? 13.801 -7.403 -12.107 1.00 91.62 88 PRO A O 1
ATOM 682 N N . SER A 1 89 ? 12.316 -7.714 -13.771 1.00 83.75 89 SER A N 1
ATOM 683 C CA . SER A 1 89 ? 11.186 -7.133 -13.058 1.00 83.75 89 SER A CA 1
ATOM 684 C C . SER A 1 89 ? 10.789 -8.065 -11.920 1.00 83.75 89 SER A C 1
ATOM 686 O O . SER A 1 89 ? 10.527 -9.247 -12.129 1.00 83.75 89 SER A O 1
ATOM 688 N N . THR A 1 90 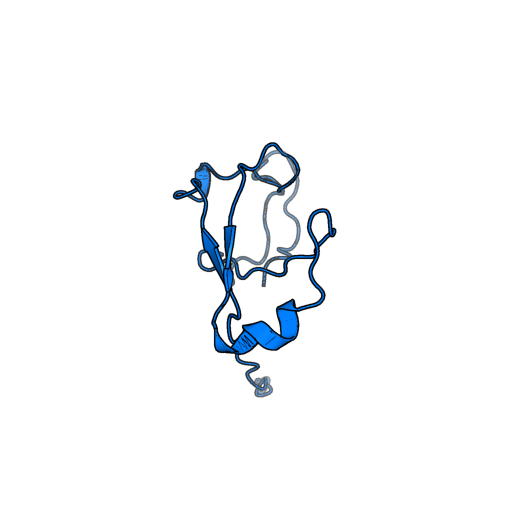? 10.754 -7.531 -10.703 1.00 75.19 90 THR A N 1
ATOM 689 C CA . THR A 1 90 ? 10.252 -8.245 -9.522 1.00 75.19 90 THR A CA 1
ATOM 690 C C . THR A 1 90 ? 8.768 -7.984 -9.274 1.00 75.19 90 THR A C 1
ATOM 692 O O . THR A 1 90 ? 8.207 -8.524 -8.322 1.00 75.19 90 THR A O 1
ATOM 695 N N . ALA A 1 91 ? 8.128 -7.154 -10.105 1.00 58.78 91 ALA A N 1
ATOM 696 C CA . ALA A 1 91 ? 6.700 -6.890 -10.031 1.00 58.78 91 ALA A CA 1
ATOM 697 C C . ALA A 1 91 ? 5.936 -8.021 -10.753 1.00 58.78 91 ALA A C 1
ATOM 699 O O . ALA A 1 91 ? 6.147 -8.190 -11.956 1.00 58.78 91 ALA A O 1
ATOM 700 N N . PRO A 1 92 ? 5.095 -8.805 -10.049 1.00 52.69 92 PRO A N 1
ATOM 701 C CA . PRO A 1 92 ? 4.224 -9.801 -10.673 1.00 52.69 92 PRO A CA 1
ATOM 702 C C . PRO A 1 92 ? 3.054 -9.145 -11.406 1.00 52.69 92 PRO A C 1
ATOM 704 O O . PRO A 1 92 ? 2.692 -7.996 -11.056 1.00 52.69 92 PRO A O 1
#

Sequence (92 aa):
MVEAGSYDAYPLHPVSRVASSLTDAASAPRQGDEGAPTAWLVFDPQVERALRDLRVGAELLVLTWLDRARRDVLAVHPRGDETRPETPSTAP

Radius of gyration: 17.67 Å; chains: 1; bounding box: 39×41×46 Å

Foldseek 3Di:
DDPDDPDDDDDDDDQWDKADPCPDPVPADLDCVRDGDDIDTHGDPVCVVVCVPDDPPDDDDDDDDPPPDDPPDQWDDVVNDPVGDIDGDPRD